Protein AF-A0A7X9JVH3-F1 (afdb_monomer_lite)

Sequence (138 aa):
MTDKNMRNFKMVVEYDGSAYRGWQRQKNGLSIQQVLEEAIKKITAQKVSVIGSGRTDAGVHALNQVASFRCATKLPVNSIYRGVNSVLPEDIVVKEMEEVEGEKERAKRWKLRLEEQSVSWKFTGSEFERTMKFGGRF

Structure (mmCIF, N/CA/C/O backbone):
data_AF-A0A7X9JVH3-F1
#
_entry.id   AF-A0A7X9JVH3-F1
#
loop_
_atom_site.group_PDB
_atom_site.id
_atom_site.type_symbol
_atom_site.label_atom_id
_atom_site.label_alt_id
_atom_site.label_comp_id
_atom_site.label_asym_id
_atom_site.label_entity_id
_atom_site.label_seq_id
_atom_site.pdbx_PDB_ins_code
_atom_site.Cartn_x
_atom_site.Cartn_y
_atom_site.Cartn_z
_atom_site.occupancy
_atom_site.B_iso_or_equiv
_atom_site.auth_seq_id
_atom_site.auth_comp_id
_atom_site.auth_asym_id
_atom_site.auth_atom_id
_atom_site.pdbx_PDB_model_num
ATOM 1 N N . MET A 1 1 ? -20.718 16.467 8.379 1.00 40.78 1 MET A N 1
ATOM 2 C CA . MET A 1 1 ? -20.740 15.424 9.422 1.00 40.78 1 MET A CA 1
ATOM 3 C C . MET A 1 1 ? -19.368 14.783 9.436 1.00 40.78 1 MET A C 1
ATOM 5 O O . MET A 1 1 ? -19.007 14.141 8.463 1.00 40.78 1 MET A O 1
ATOM 9 N N . THR A 1 2 ? -18.556 15.057 10.451 1.00 50.34 2 THR A N 1
ATOM 10 C CA . THR A 1 2 ? -17.274 14.372 10.638 1.00 50.34 2 THR A CA 1
ATOM 11 C C . THR A 1 2 ? -17.594 12.972 11.140 1.00 50.34 2 THR A C 1
ATOM 13 O O . THR A 1 2 ? -18.114 12.820 12.246 1.00 50.34 2 THR A O 1
ATOM 16 N N . ASP A 1 3 ? -17.361 11.953 10.313 1.00 57.44 3 ASP A N 1
ATOM 17 C CA . ASP A 1 3 ? -17.523 10.564 10.730 1.00 57.44 3 ASP A CA 1
ATOM 18 C C . ASP A 1 3 ? -16.565 10.289 11.887 1.00 57.44 3 ASP A C 1
ATOM 20 O O . ASP A 1 3 ? -15.356 10.147 11.701 1.00 57.44 3 ASP A O 1
ATOM 24 N N . LYS A 1 4 ? -17.119 10.197 13.099 1.00 60.50 4 LYS A N 1
ATOM 25 C CA . LYS A 1 4 ? -16.396 9.981 14.365 1.00 60.50 4 LYS A CA 1
ATOM 26 C C . LYS A 1 4 ? -15.582 8.673 14.390 1.00 60.50 4 LYS A C 1
ATOM 28 O O . LYS A 1 4 ? -14.870 8.414 15.349 1.00 60.50 4 LYS A O 1
ATOM 33 N N . ASN A 1 5 ? -15.700 7.858 13.341 1.00 78.06 5 ASN A N 1
ATOM 34 C CA . ASN A 1 5 ? -15.061 6.559 13.170 1.00 78.06 5 ASN A CA 1
ATOM 35 C C . ASN A 1 5 ? -14.034 6.532 12.016 1.00 78.06 5 ASN A C 1
ATOM 37 O O . ASN A 1 5 ? -13.533 5.464 11.663 1.00 78.06 5 ASN A O 1
ATOM 41 N N . MET A 1 6 ? -13.752 7.681 11.387 1.00 87.75 6 MET A N 1
ATOM 42 C CA . MET A 1 6 ? -12.806 7.786 10.276 1.00 87.75 6 MET A CA 1
ATOM 43 C C . MET A 1 6 ? -11.365 7.841 10.792 1.00 87.75 6 MET A C 1
ATOM 45 O O . MET A 1 6 ? -10.876 8.879 11.244 1.00 87.75 6 MET A O 1
ATOM 49 N N . ARG A 1 7 ? -10.673 6.709 10.686 1.00 90.69 7 ARG A N 1
ATOM 50 C CA . ARG A 1 7 ? -9.272 6.559 11.083 1.00 90.69 7 ARG A CA 1
ATOM 51 C C . ARG A 1 7 ? -8.359 6.794 9.900 1.00 90.69 7 ARG A C 1
ATOM 53 O O . ARG A 1 7 ? -8.784 6.791 8.744 1.00 90.69 7 ARG A O 1
ATOM 60 N N . ASN A 1 8 ? -7.095 7.037 10.195 1.00 91.31 8 ASN A N 1
ATOM 61 C CA . ASN A 1 8 ? -6.142 7.456 9.190 1.00 91.31 8 ASN A CA 1
ATOM 62 C C . ASN A 1 8 ? -4.862 6.691 9.367 1.00 91.31 8 ASN A C 1
ATOM 64 O O . ASN A 1 8 ? -4.393 6.498 10.486 1.00 91.31 8 ASN A O 1
ATOM 68 N N . PHE A 1 9 ? -4.324 6.289 8.234 1.00 93.94 9 PHE A N 1
ATOM 69 C CA . PHE A 1 9 ? -3.233 5.352 8.176 1.00 93.94 9 PHE A CA 1
ATOM 70 C C . PHE A 1 9 ? -2.143 5.950 7.311 1.00 93.94 9 PHE A C 1
ATOM 72 O O . PHE A 1 9 ? -2.424 6.502 6.242 1.00 93.94 9 PHE A O 1
ATOM 79 N N . LYS A 1 10 ? -0.907 5.843 7.783 1.00 93.81 10 LYS A N 1
ATOM 80 C CA . LYS A 1 10 ? 0.294 6.037 6.979 1.00 93.81 10 LYS A CA 1
ATOM 81 C C . LYS A 1 10 ? 0.908 4.666 6.736 1.00 93.81 10 LYS A C 1
ATOM 83 O O . LYS A 1 10 ? 0.881 3.810 7.615 1.00 93.81 10 LYS A O 1
ATOM 88 N N . MET A 1 11 ? 1.447 4.467 5.543 1.00 95.31 11 MET A N 1
ATOM 89 C CA . MET A 1 11 ? 2.142 3.246 5.168 1.00 95.31 11 MET A CA 1
ATOM 90 C C . MET A 1 11 ? 3.380 3.552 4.336 1.00 95.31 11 MET A C 1
ATOM 92 O O . MET A 1 11 ? 3.378 4.501 3.552 1.00 95.31 11 MET A O 1
ATOM 96 N N . VAL A 1 12 ? 4.418 2.737 4.495 1.00 95.94 12 VAL A N 1
ATOM 97 C CA . VAL A 1 12 ? 5.627 2.762 3.662 1.00 95.94 12 VAL A CA 1
ATOM 98 C C . VAL A 1 12 ? 5.559 1.581 2.707 1.00 95.94 12 VAL A C 1
ATOM 100 O O . VAL A 1 12 ? 5.369 0.450 3.150 1.00 95.94 12 VAL A O 1
ATOM 103 N N . VAL A 1 13 ? 5.686 1.846 1.410 1.00 96.81 13 VAL A N 1
ATOM 104 C CA . VAL A 1 13 ? 5.504 0.859 0.344 1.00 96.81 13 VAL A CA 1
ATOM 105 C C . VAL A 1 13 ? 6.786 0.723 -0.468 1.00 96.81 13 VAL A C 1
ATOM 107 O O . VAL A 1 13 ? 7.395 1.716 -0.872 1.00 96.81 13 VAL A O 1
ATOM 110 N N . GLU A 1 14 ? 7.156 -0.521 -0.724 1.00 97.19 14 GLU A N 1
ATOM 111 C CA . GLU A 1 14 ? 8.190 -0.929 -1.662 1.00 97.19 14 GLU A CA 1
ATOM 112 C C . GLU A 1 14 ? 7.526 -1.583 -2.874 1.00 97.19 14 GLU A C 1
ATOM 114 O O . GLU A 1 14 ? 6.537 -2.300 -2.714 1.00 97.19 14 GLU A O 1
ATOM 119 N N . TYR A 1 15 ? 8.019 -1.309 -4.080 1.00 97.62 15 TYR A N 1
ATOM 120 C CA . TYR A 1 15 ? 7.508 -1.960 -5.281 1.00 97.62 15 TYR A CA 1
ATOM 121 C C . TYR A 1 15 ? 8.500 -1.995 -6.439 1.00 97.62 15 TYR A C 1
ATOM 123 O O . TYR A 1 15 ? 9.278 -1.057 -6.652 1.00 97.62 15 TYR A O 1
ATOM 131 N N . ASP A 1 16 ? 8.374 -3.047 -7.246 1.00 96.19 16 ASP A N 1
ATOM 132 C CA . ASP A 1 16 ? 8.892 -3.102 -8.607 1.00 96.19 16 ASP A CA 1
ATOM 133 C C . ASP A 1 16 ? 7.851 -2.500 -9.568 1.00 96.19 16 ASP A C 1
ATOM 135 O O . ASP A 1 16 ? 6.747 -3.009 -9.736 1.00 96.19 16 ASP A O 1
ATOM 139 N N . GLY A 1 17 ? 8.193 -1.378 -10.206 1.00 95.00 17 GLY A N 1
ATOM 140 C CA . GLY A 1 17 ? 7.288 -0.665 -11.105 1.00 95.00 17 GLY A CA 1
ATOM 141 C C . GLY A 1 17 ? 7.136 -1.256 -12.502 1.00 95.00 17 GLY A C 1
ATOM 142 O O . GLY A 1 17 ? 6.366 -0.699 -13.286 1.00 95.00 17 GLY A O 1
ATOM 143 N N . SER A 1 18 ? 7.865 -2.321 -12.849 1.00 94.44 18 SER A N 1
ATOM 144 C CA . SER A 1 18 ? 7.995 -2.820 -14.228 1.00 94.44 18 SER A CA 1
ATOM 145 C C . SER A 1 18 ? 6.656 -3.184 -14.874 1.00 94.44 18 SER A C 1
ATOM 147 O O . SER A 1 18 ? 6.432 -2.884 -16.048 1.00 94.44 18 SER A O 1
ATOM 149 N N . ALA A 1 19 ? 5.737 -3.774 -14.104 1.00 95.88 19 ALA A N 1
ATOM 150 C CA . ALA A 1 19 ? 4.407 -4.173 -14.570 1.00 95.88 19 ALA A CA 1
ATOM 151 C C . ALA A 1 19 ? 3.371 -3.030 -14.544 1.00 95.88 19 ALA A C 1
ATOM 153 O O . ALA A 1 19 ? 2.229 -3.202 -14.981 1.00 95.88 19 ALA A O 1
ATOM 154 N N . TYR A 1 20 ? 3.752 -1.849 -14.050 1.00 96.62 20 TYR A N 1
ATOM 155 C CA . TYR A 1 20 ? 2.818 -0.790 -13.689 1.00 96.62 20 TYR A CA 1
ATOM 156 C C . TYR A 1 20 ? 3.006 0.472 -14.520 1.00 96.62 20 TYR A C 1
ATOM 158 O O . TYR A 1 20 ? 4.107 0.923 -14.846 1.00 96.62 20 TYR A O 1
ATOM 166 N N . ARG A 1 21 ? 1.887 1.140 -14.801 1.00 95.88 21 ARG A N 1
ATOM 167 C CA . ARG A 1 21 ? 1.862 2.453 -15.452 1.00 95.88 21 ARG A CA 1
ATOM 168 C C . ARG A 1 21 ? 2.036 3.581 -14.426 1.00 95.88 21 ARG A C 1
ATOM 170 O O . ARG A 1 21 ? 1.337 4.586 -14.473 1.00 95.88 21 ARG A O 1
ATOM 177 N N . GLY A 1 22 ? 2.980 3.407 -13.507 1.00 94.44 22 GLY A N 1
ATOM 178 C CA . GLY A 1 22 ? 3.342 4.381 -12.483 1.00 94.44 22 GLY A CA 1
ATOM 179 C C . GLY A 1 22 ? 2.414 4.369 -11.272 1.00 94.44 22 GLY A C 1
ATOM 180 O O . GLY A 1 22 ? 1.614 3.452 -11.068 1.00 94.44 22 GLY A O 1
ATOM 181 N N . TRP A 1 23 ? 2.537 5.407 -10.446 1.00 95.44 23 TRP A N 1
ATOM 182 C CA . TRP A 1 23 ? 1.807 5.503 -9.182 1.00 95.44 23 TRP A CA 1
ATOM 183 C C . TRP A 1 23 ? 0.301 5.706 -9.377 1.00 95.44 23 TRP A C 1
ATOM 185 O O . TRP A 1 23 ? -0.520 4.925 -8.894 1.00 95.44 23 TRP A O 1
ATOM 195 N N . GLN A 1 24 ? -0.066 6.790 -10.063 1.00 95.25 24 GLN A N 1
ATOM 196 C CA . GLN A 1 24 ? -1.429 7.311 -10.053 1.00 95.25 24 GLN A CA 1
ATOM 197 C C . GLN A 1 24 ? -2.359 6.488 -10.946 1.00 95.25 24 GLN A C 1
ATOM 199 O O . GLN A 1 24 ? -1.999 6.124 -12.066 1.00 95.25 24 GLN A O 1
ATOM 204 N N . ARG A 1 25 ? -3.588 6.255 -10.472 1.00 92.88 25 ARG A N 1
ATOM 205 C CA . ARG A 1 25 ? -4.624 5.574 -11.256 1.00 92.88 25 ARG A CA 1
ATOM 206 C C . ARG A 1 25 ? -4.909 6.313 -12.564 1.00 92.88 25 ARG A C 1
ATOM 208 O O . ARG A 1 25 ? -5.095 7.531 -12.578 1.00 92.88 25 ARG A O 1
ATOM 215 N N . GLN A 1 26 ? -4.992 5.561 -13.656 1.00 89.00 26 GLN A N 1
ATOM 216 C CA . GLN A 1 26 ? -5.289 6.073 -14.991 1.00 89.00 26 GLN A CA 1
ATOM 217 C C . GLN A 1 26 ? -6.052 5.043 -15.828 1.00 89.00 26 GLN A C 1
ATOM 219 O O . GLN A 1 26 ? -6.146 3.879 -15.460 1.00 89.00 26 GLN A O 1
ATOM 224 N N . LYS A 1 27 ? -6.624 5.474 -16.957 1.00 88.12 27 LYS A N 1
ATOM 225 C CA . LYS A 1 27 ? -7.446 4.606 -17.820 1.00 88.12 27 LYS A CA 1
ATOM 226 C C . LYS A 1 27 ? -6.636 3.552 -18.582 1.00 88.12 27 LYS A C 1
ATOM 228 O O . LYS A 1 27 ? -7.177 2.514 -18.934 1.00 88.12 27 LYS A O 1
ATOM 233 N N . ASN A 1 28 ? -5.354 3.816 -18.828 1.00 89.38 28 ASN A N 1
ATOM 234 C CA . ASN A 1 28 ? -4.562 3.090 -19.824 1.00 89.38 28 ASN A CA 1
ATOM 235 C C . ASN A 1 28 ? -3.628 2.024 -19.218 1.00 89.38 28 ASN A C 1
ATOM 237 O O . ASN A 1 28 ? -2.655 1.621 -19.853 1.00 89.38 28 ASN A O 1
ATOM 241 N N . GLY A 1 29 ? -3.888 1.581 -17.987 1.00 91.75 29 GLY A N 1
ATOM 242 C CA . GLY A 1 29 ? -3.183 0.450 -17.387 1.00 91.75 29 GLY A CA 1
ATOM 243 C C . GLY A 1 29 ? -3.206 0.446 -15.864 1.00 91.75 29 GLY A C 1
ATOM 244 O O . GLY A 1 29 ? -3.643 1.407 -15.229 1.00 91.75 29 GLY A O 1
ATOM 245 N N . LEU A 1 30 ? -2.725 -0.660 -15.300 1.00 96.69 30 LEU A N 1
ATOM 246 C CA . LEU A 1 30 ? -2.687 -0.892 -13.862 1.00 96.69 30 LEU A CA 1
ATOM 247 C C . LEU A 1 30 ? -1.657 0.027 -13.194 1.00 96.69 30 LEU A C 1
ATOM 249 O O . LEU A 1 30 ? -0.543 0.188 -13.695 1.00 96.69 30 LEU A O 1
ATOM 253 N N . SER A 1 31 ? -2.029 0.634 -12.070 1.00 97.56 31 SER A N 1
ATOM 254 C CA . SER A 1 31 ? -1.163 1.527 -11.296 1.00 97.56 31 SER A CA 1
ATOM 255 C C . SER A 1 31 ? -0.974 1.010 -9.873 1.00 97.56 31 SER A C 1
ATOM 257 O O . SER A 1 31 ? -1.832 0.296 -9.350 1.00 97.56 31 SER A O 1
ATOM 259 N N . ILE A 1 32 ? 0.104 1.442 -9.216 1.00 97.94 32 ILE A N 1
ATOM 260 C CA . ILE A 1 32 ? 0.387 1.071 -7.820 1.00 97.94 32 ILE A CA 1
ATOM 261 C C . ILE A 1 32 ? -0.752 1.517 -6.890 1.00 97.94 32 ILE A C 1
ATOM 263 O O . ILE A 1 32 ? -1.222 0.742 -6.060 1.00 97.94 32 ILE A O 1
ATOM 267 N N . GLN A 1 33 ? -1.263 2.743 -7.072 1.00 98.12 33 GLN A N 1
ATOM 268 C CA . GLN A 1 33 ? -2.401 3.259 -6.305 1.00 98.12 33 GLN A CA 1
ATOM 269 C C . GLN A 1 33 ? -3.626 2.343 -6.416 1.00 98.12 33 GLN A C 1
ATOM 271 O O . GLN A 1 33 ? -4.255 2.051 -5.403 1.00 98.12 33 GLN A O 1
ATOM 276 N N . GLN A 1 34 ? -3.959 1.883 -7.627 1.00 98.06 34 GLN A N 1
ATOM 277 C CA . GLN A 1 34 ? -5.120 1.022 -7.834 1.00 98.06 34 GLN A CA 1
ATOM 278 C C . GLN A 1 34 ? -4.965 -0.310 -7.094 1.00 98.06 34 GLN A C 1
ATOM 280 O O . GLN A 1 34 ? -5.896 -0.725 -6.407 1.00 98.06 34 GLN A O 1
ATOM 285 N N . VAL A 1 35 ? -3.798 -0.954 -7.193 1.00 98.50 35 VAL A N 1
ATOM 286 C CA . VAL A 1 35 ? -3.552 -2.239 -6.520 1.00 98.50 35 VAL A CA 1
ATOM 287 C C . VAL A 1 35 ? -3.653 -2.097 -5.002 1.00 98.50 35 VAL A C 1
ATOM 289 O O . VAL A 1 35 ? -4.319 -2.902 -4.350 1.00 98.50 35 VAL A O 1
ATOM 292 N N . LEU A 1 36 ? -3.072 -1.035 -4.437 1.00 98.50 36 LEU A N 1
ATOM 293 C CA . LEU A 1 36 ? -3.160 -0.746 -3.004 1.00 98.50 36 LEU A CA 1
ATOM 294 C C . LEU A 1 36 ? -4.607 -0.488 -2.557 1.00 98.50 36 LEU A C 1
ATOM 296 O O . LEU A 1 36 ? -5.049 -1.043 -1.552 1.00 98.50 36 LEU A O 1
ATOM 300 N N . GLU A 1 37 ? -5.368 0.322 -3.300 1.00 98.44 37 GLU A N 1
ATOM 301 C CA . GLU A 1 37 ? -6.779 0.604 -2.998 1.00 98.44 37 GLU A CA 1
ATOM 302 C C . GLU A 1 37 ? -7.640 -0.667 -3.051 1.00 98.44 37 GLU A C 1
ATOM 304 O O . GLU A 1 37 ? -8.493 -0.880 -2.184 1.00 98.44 37 GLU A O 1
ATOM 309 N N . GLU A 1 38 ? -7.409 -1.535 -4.037 1.00 98.50 38 GLU A N 1
ATOM 310 C CA . GLU A 1 38 ? -8.109 -2.812 -4.167 1.00 98.50 38 GLU A CA 1
ATOM 311 C C . GLU A 1 38 ? -7.745 -3.786 -3.038 1.00 98.50 38 GLU A C 1
ATOM 313 O O . GLU A 1 38 ? -8.643 -4.410 -2.467 1.00 98.50 38 GLU A O 1
ATOM 318 N N . ALA A 1 39 ? -6.466 -3.878 -2.663 1.00 98.56 39 ALA A N 1
ATOM 319 C CA . ALA A 1 39 ? -6.008 -4.693 -1.539 1.00 98.56 39 ALA A CA 1
ATOM 320 C C . ALA A 1 39 ? -6.616 -4.216 -0.210 1.00 98.56 39 ALA A C 1
ATOM 322 O O . ALA A 1 39 ? -7.215 -5.007 0.519 1.00 98.56 39 ALA A O 1
ATOM 323 N N . ILE A 1 40 ? -6.568 -2.910 0.076 1.00 98.44 40 ILE A N 1
ATOM 324 C CA . ILE A 1 40 ? -7.176 -2.336 1.286 1.00 98.44 40 ILE A CA 1
ATOM 325 C C . ILE A 1 40 ? -8.683 -2.596 1.303 1.00 98.44 40 ILE A C 1
ATOM 327 O O . ILE A 1 40 ? -9.228 -2.982 2.342 1.00 98.44 40 ILE A O 1
ATOM 331 N N . LYS A 1 41 ? -9.367 -2.446 0.163 1.00 98.38 41 LYS A N 1
ATOM 332 C CA . LYS A 1 41 ? -10.801 -2.734 0.057 1.00 98.38 41 LYS A CA 1
ATOM 333 C C . LYS A 1 41 ? -11.119 -4.201 0.339 1.00 98.38 41 LYS A C 1
ATOM 335 O O . LYS A 1 41 ? -12.113 -4.458 1.010 1.00 98.38 41 LYS A O 1
ATOM 340 N N . LYS A 1 42 ? -10.310 -5.157 -0.130 1.00 98.19 42 LYS A N 1
ATOM 341 C CA . LYS A 1 42 ? -10.518 -6.591 0.160 1.00 98.19 42 LYS A CA 1
ATOM 342 C C . LYS A 1 42 ? -10.499 -6.879 1.665 1.00 98.19 42 LYS A C 1
ATOM 344 O O . LYS A 1 42 ? -11.310 -7.666 2.135 1.00 98.19 42 LYS A O 1
ATOM 349 N N . ILE A 1 43 ? -9.621 -6.212 2.414 1.00 98.19 43 ILE A N 1
ATOM 350 C CA . ILE A 1 43 ? -9.431 -6.454 3.853 1.00 98.19 43 ILE A CA 1
ATOM 351 C C . ILE A 1 43 ? -10.419 -5.672 4.717 1.00 98.19 43 ILE A C 1
ATOM 353 O O . ILE A 1 43 ? -10.916 -6.173 5.721 1.00 98.19 43 ILE A O 1
ATOM 357 N N . THR A 1 44 ? -10.707 -4.428 4.341 1.00 96.50 44 THR A N 1
ATOM 358 C CA . THR A 1 44 ? -11.532 -3.515 5.149 1.00 96.50 44 THR A CA 1
ATOM 359 C C . THR A 1 44 ? -12.992 -3.456 4.707 1.00 96.50 44 THR A C 1
ATOM 361 O O . THR A 1 44 ? -13.813 -2.869 5.409 1.00 96.50 44 THR A O 1
ATOM 364 N N . ALA A 1 45 ? -13.314 -4.010 3.534 1.00 96.25 45 ALA A N 1
ATOM 365 C CA . ALA A 1 45 ? -14.572 -3.821 2.810 1.00 96.25 45 ALA A CA 1
ATOM 366 C C . ALA A 1 45 ? -14.908 -2.351 2.473 1.00 96.25 45 ALA A C 1
ATOM 368 O O . ALA A 1 45 ? -16.004 -2.062 1.992 1.00 96.25 45 ALA A O 1
ATOM 369 N N . GLN A 1 46 ? -13.975 -1.414 2.677 1.00 95.19 46 GLN A N 1
ATOM 370 C CA . GLN A 1 46 ? -14.169 0.012 2.425 1.00 95.19 46 GLN A CA 1
ATOM 371 C C . GLN A 1 46 ? -13.458 0.447 1.146 1.00 95.19 46 GLN A C 1
ATOM 373 O O . GLN A 1 46 ? -12.320 0.066 0.880 1.00 95.19 46 GLN A O 1
ATOM 378 N N . LYS A 1 47 ? -14.116 1.295 0.350 1.00 95.56 47 LYS A N 1
ATOM 379 C CA . LYS A 1 47 ? -13.435 2.012 -0.733 1.00 95.56 47 LYS A CA 1
ATOM 380 C C . LYS A 1 47 ? -12.647 3.162 -0.115 1.00 95.56 47 LYS A C 1
ATOM 382 O O . LYS A 1 47 ? -13.234 4.023 0.534 1.00 95.56 47 LYS A O 1
ATOM 387 N N . VAL A 1 48 ? -11.341 3.176 -0.342 1.00 95.12 48 VAL A N 1
ATOM 388 C CA . VAL A 1 48 ? -10.438 4.222 0.146 1.00 95.12 48 VAL A CA 1
ATOM 389 C C . VAL A 1 48 ? -9.789 4.945 -1.030 1.00 95.12 48 VAL A C 1
ATOM 391 O O . VAL A 1 48 ? -9.769 4.424 -2.142 1.00 95.12 48 VAL A O 1
ATOM 394 N N . SER A 1 49 ? -9.268 6.143 -0.773 1.00 94.88 49 SER A N 1
ATOM 395 C CA . SER A 1 49 ? -8.381 6.856 -1.694 1.00 94.88 49 SER A CA 1
ATOM 396 C C . SER A 1 49 ? -6.987 6.880 -1.083 1.00 94.88 49 SER A C 1
ATOM 398 O O . SER A 1 49 ? -6.814 7.391 0.030 1.00 94.88 49 SER A O 1
ATOM 400 N N . VAL A 1 50 ? -6.019 6.286 -1.779 1.00 95.81 50 VAL A N 1
ATOM 401 C CA . VAL A 1 50 ? -4.619 6.242 -1.345 1.00 95.81 50 VAL A CA 1
ATOM 402 C C . VAL A 1 50 ? -3.871 7.433 -1.936 1.00 95.81 50 VAL A C 1
ATOM 404 O O . VAL A 1 50 ? -3.821 7.629 -3.148 1.00 95.81 50 VAL A O 1
ATOM 407 N N . ILE A 1 51 ? -3.242 8.221 -1.069 1.00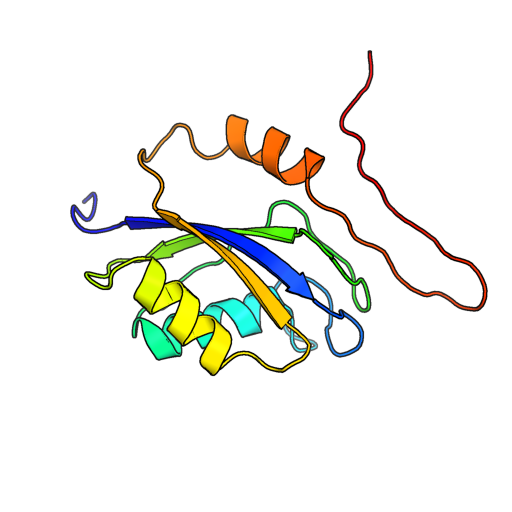 92.88 51 ILE A N 1
ATOM 408 C CA . ILE A 1 51 ? -2.478 9.414 -1.433 1.00 92.88 51 ILE A CA 1
ATOM 409 C C . ILE A 1 51 ? -0.999 9.131 -1.183 1.00 92.88 51 ILE A C 1
ATOM 411 O O . ILE A 1 51 ? -0.588 8.973 -0.034 1.00 92.88 51 ILE A O 1
ATOM 415 N N . GLY A 1 52 ? -0.213 9.072 -2.257 1.00 90.88 52 GLY A N 1
ATOM 416 C CA . GLY A 1 52 ? 1.245 8.940 -2.197 1.00 90.88 52 GLY A CA 1
ATOM 417 C C . GLY A 1 52 ? 1.941 10.270 -1.918 1.00 90.88 52 GLY A C 1
ATOM 418 O O . GLY A 1 52 ? 1.404 11.336 -2.219 1.00 90.88 52 GLY A O 1
ATOM 419 N N . SER A 1 53 ? 3.150 10.199 -1.369 1.00 85.19 53 SER A N 1
ATOM 420 C CA . SER A 1 53 ? 4.036 11.340 -1.121 1.00 85.19 53 SER A CA 1
ATOM 421 C C . SER A 1 53 ? 4.494 12.012 -2.415 1.00 85.19 53 SER A C 1
ATOM 423 O O . SER A 1 53 ? 4.527 13.237 -2.505 1.00 85.19 53 SER A O 1
ATOM 425 N N . GLY A 1 54 ? 4.776 11.205 -3.438 1.00 83.81 54 GLY A N 1
ATOM 426 C CA . GLY A 1 54 ? 5.152 11.641 -4.774 1.00 83.81 54 GLY A CA 1
ATOM 427 C C . GLY A 1 54 ? 4.491 10.796 -5.857 1.00 83.81 54 GLY A C 1
ATOM 428 O O . GLY A 1 54 ? 4.034 9.681 -5.619 1.00 83.81 54 GLY A O 1
ATOM 429 N N . ARG A 1 55 ? 4.444 11.328 -7.078 1.00 88.12 55 ARG A N 1
ATOM 430 C CA . ARG A 1 55 ? 4.089 10.543 -8.263 1.00 88.12 55 ARG A CA 1
ATOM 431 C C . ARG A 1 55 ? 5.343 9.900 -8.840 1.00 88.12 55 ARG A C 1
ATOM 433 O O . ARG A 1 55 ? 6.391 10.537 -8.870 1.00 88.12 55 ARG A O 1
ATOM 440 N N . THR A 1 56 ? 5.193 8.683 -9.338 1.00 89.75 56 THR A N 1
ATOM 441 C CA . THR A 1 56 ? 6.207 7.981 -10.124 1.00 89.75 56 THR A CA 1
ATOM 442 C C . THR A 1 56 ? 5.648 7.637 -11.501 1.00 89.75 56 THR A C 1
ATOM 444 O O . THR A 1 56 ? 4.441 7.398 -11.647 1.00 89.75 56 THR A O 1
ATOM 447 N N . ASP A 1 57 ? 6.519 7.654 -12.507 1.00 91.88 57 ASP A N 1
ATOM 448 C CA . ASP A 1 57 ? 6.183 7.303 -13.886 1.00 91.88 57 ASP A CA 1
ATOM 449 C C . ASP A 1 57 ? 6.138 5.784 -14.095 1.00 91.88 57 ASP A C 1
ATOM 451 O O . ASP A 1 57 ? 6.524 4.994 -13.234 1.00 91.88 57 ASP A O 1
ATOM 455 N N . ALA A 1 58 ? 5.654 5.357 -15.264 1.00 92.25 58 ALA A N 1
ATOM 456 C CA . ALA A 1 58 ? 5.627 3.945 -15.639 1.00 92.25 58 ALA A CA 1
ATOM 457 C C . ALA A 1 58 ? 7.026 3.311 -15.584 1.00 92.25 58 ALA A C 1
ATOM 459 O O . ALA A 1 58 ? 7.984 3.889 -16.113 1.00 92.25 58 ALA A O 1
ATOM 460 N N . GLY A 1 59 ? 7.125 2.124 -14.979 1.00 91.44 59 GLY A N 1
ATOM 461 C CA . GLY A 1 59 ? 8.384 1.393 -14.813 1.00 91.44 59 GLY A CA 1
ATOM 462 C C . GLY A 1 59 ? 9.295 1.888 -13.684 1.00 91.44 59 GLY A C 1
ATOM 463 O O . GLY A 1 59 ? 10.368 1.331 -13.507 1.00 91.44 59 GLY A O 1
ATOM 464 N N . VAL A 1 60 ? 8.924 2.934 -12.939 1.00 92.44 60 VAL A N 1
ATOM 465 C CA . VAL A 1 60 ? 9.715 3.403 -11.789 1.00 92.44 60 VAL A CA 1
ATOM 466 C C . VAL A 1 60 ? 9.488 2.472 -10.602 1.00 92.44 60 VAL A C 1
ATOM 468 O O . VAL A 1 60 ? 8.346 2.250 -10.224 1.00 92.44 60 VAL A O 1
ATOM 471 N N . HIS A 1 61 ? 10.553 1.995 -9.976 1.00 92.88 61 HIS A N 1
ATOM 472 C CA . HIS A 1 61 ? 10.547 1.240 -8.724 1.00 92.88 61 HIS A CA 1
ATOM 473 C C . HIS A 1 61 ? 10.658 2.191 -7.527 1.00 92.88 61 HIS A C 1
ATOM 475 O O . HIS A 1 61 ? 11.156 3.315 -7.663 1.00 92.88 61 HIS A O 1
ATOM 481 N N . ALA A 1 62 ? 10.256 1.745 -6.338 1.00 92.56 62 ALA A N 1
ATOM 482 C CA . ALA A 1 62 ? 10.493 2.491 -5.107 1.00 92.56 62 ALA A CA 1
ATOM 483 C C . ALA A 1 62 ? 10.815 1.573 -3.931 1.00 92.56 62 ALA A C 1
ATOM 485 O O . ALA A 1 62 ? 10.189 0.534 -3.781 1.00 92.56 62 ALA A O 1
ATOM 486 N N . LEU A 1 63 ? 11.736 1.996 -3.060 1.00 91.69 63 LEU A N 1
ATOM 487 C CA . LEU A 1 63 ? 12.018 1.308 -1.794 1.00 91.69 63 LEU A CA 1
ATOM 488 C C . LEU A 1 63 ? 11.085 1.806 -0.694 1.00 91.69 63 LEU A C 1
ATOM 490 O O . LEU A 1 63 ? 10.606 1.030 0.113 1.00 91.69 63 LEU A O 1
ATOM 494 N N . ASN A 1 64 ? 10.854 3.114 -0.622 1.00 93.56 64 ASN A N 1
ATOM 495 C CA . ASN A 1 64 ? 10.228 3.746 0.543 1.00 93.56 64 ASN A CA 1
ATOM 496 C C . ASN A 1 64 ? 9.155 4.753 0.132 1.00 93.56 64 ASN A C 1
ATOM 498 O O . ASN A 1 64 ? 9.083 5.848 0.683 1.00 93.56 64 ASN A O 1
ATOM 502 N N . GLN A 1 65 ? 8.334 4.420 -0.860 1.00 92.19 65 GLN A N 1
ATOM 503 C CA . GLN A 1 65 ? 7.241 5.301 -1.243 1.00 92.19 65 GLN A CA 1
ATOM 504 C C . GLN A 1 65 ? 6.246 5.386 -0.093 1.00 92.19 65 GLN A C 1
ATOM 506 O O . GLN A 1 65 ? 5.569 4.411 0.238 1.00 92.19 65 GLN A O 1
ATOM 511 N N . VAL A 1 66 ? 6.132 6.561 0.512 1.00 91.88 66 VAL A N 1
ATOM 512 C CA . VAL A 1 66 ? 5.193 6.732 1.614 1.00 91.88 66 VAL A CA 1
ATOM 513 C C . VAL A 1 66 ? 3.821 7.121 1.086 1.00 91.88 66 VAL A C 1
ATOM 515 O O . VAL A 1 66 ? 3.690 7.943 0.181 1.00 91.88 66 VAL A O 1
ATOM 518 N N . ALA A 1 67 ? 2.778 6.540 1.662 1.00 93.19 67 ALA A N 1
ATOM 519 C CA . ALA A 1 67 ? 1.402 6.804 1.290 1.00 93.19 67 ALA A CA 1
ATOM 520 C C . ALA A 1 67 ? 0.496 6.874 2.518 1.00 93.19 67 ALA A C 1
ATOM 522 O O . ALA A 1 67 ? 0.850 6.446 3.616 1.00 93.19 67 ALA A O 1
ATOM 523 N N . SER A 1 68 ? -0.692 7.437 2.335 1.00 93.44 68 SER A N 1
ATOM 524 C CA . SER A 1 68 ? -1.700 7.529 3.383 1.00 93.44 68 SER A CA 1
ATOM 525 C C . SER A 1 68 ? -3.099 7.302 2.838 1.00 93.44 68 SER A C 1
ATOM 527 O O . SER A 1 68 ? -3.365 7.547 1.662 1.00 93.44 68 SER A O 1
ATOM 529 N N . PHE A 1 69 ? -4.001 6.845 3.697 1.00 94.19 69 PHE A N 1
ATOM 530 C CA . PHE A 1 69 ? -5.417 6.719 3.375 1.00 94.19 69 PHE A CA 1
ATOM 531 C C . PHE A 1 69 ? -6.274 6.911 4.625 1.00 94.19 69 PHE A C 1
ATOM 533 O O . PHE A 1 69 ? -5.801 6.813 5.761 1.00 94.19 69 PHE A O 1
ATOM 540 N N . ARG 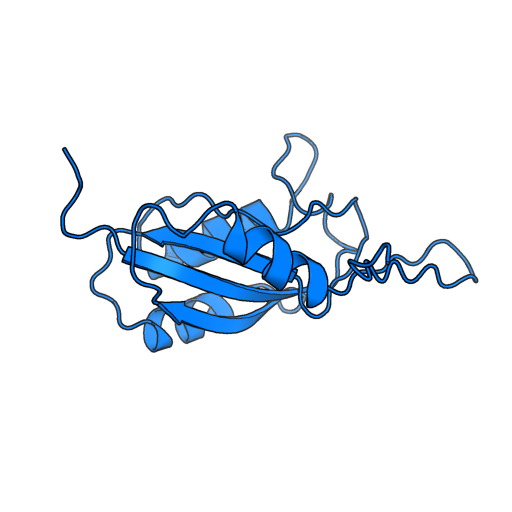A 1 70 ? -7.559 7.196 4.406 1.00 93.31 70 ARG A N 1
ATOM 541 C CA . ARG A 1 70 ? -8.572 7.253 5.464 1.00 93.31 70 ARG A CA 1
ATOM 542 C C . ARG A 1 70 ? -9.506 6.063 5.324 1.00 93.31 70 ARG A C 1
ATOM 544 O O . ARG A 1 70 ? -9.889 5.726 4.206 1.00 93.31 70 ARG A O 1
ATOM 551 N N . CYS A 1 71 ? -9.860 5.430 6.435 1.00 93.06 71 CYS A N 1
ATOM 552 C CA . CYS A 1 71 ? -10.748 4.277 6.433 1.00 93.06 71 CYS A CA 1
ATOM 553 C C . CYS A 1 71 ? -11.604 4.243 7.701 1.00 93.06 71 CYS A C 1
ATOM 555 O O . CYS A 1 71 ? -11.091 4.316 8.819 1.00 93.06 71 CYS A O 1
ATOM 557 N N . ALA A 1 72 ? -12.912 4.063 7.526 1.00 92.88 72 ALA A N 1
ATOM 558 C CA . ALA A 1 72 ? -13.832 3.780 8.618 1.00 92.88 72 ALA A CA 1
ATOM 559 C C . ALA A 1 72 ? -13.774 2.281 8.944 1.00 92.88 72 ALA A C 1
ATOM 561 O O . ALA A 1 72 ? -14.440 1.466 8.311 1.00 92.88 72 ALA A O 1
ATOM 562 N N . THR A 1 73 ? -12.925 1.893 9.894 1.00 91.81 73 THR A N 1
ATOM 563 C CA . THR A 1 73 ? -12.732 0.483 10.262 1.00 91.81 73 THR A CA 1
ATOM 564 C C . THR A 1 73 ? -12.417 0.317 11.740 1.00 91.81 73 THR A C 1
ATOM 566 O O . THR A 1 73 ? -11.735 1.146 12.339 1.00 91.81 73 THR A O 1
ATOM 569 N N . LYS A 1 74 ? -12.879 -0.789 12.327 1.00 93.50 74 LYS A N 1
ATOM 570 C CA . LYS A 1 74 ? -12.532 -1.199 13.696 1.00 93.50 74 LYS A CA 1
ATOM 571 C C . LYS A 1 74 ? -11.336 -2.157 13.743 1.00 93.50 74 LYS A C 1
ATOM 573 O O . LYS A 1 74 ? -10.906 -2.528 14.828 1.00 93.50 74 LYS A O 1
ATOM 578 N N . LEU A 1 75 ? -10.803 -2.567 12.588 1.00 95.12 75 LEU A N 1
ATOM 579 C CA . LEU A 1 75 ? -9.676 -3.497 12.529 1.00 95.12 75 LEU A CA 1
ATOM 580 C C . LEU A 1 75 ? -8.416 -2.872 13.154 1.00 95.12 75 LEU A C 1
ATOM 582 O O . LEU A 1 75 ? -8.097 -1.719 12.840 1.00 95.12 75 LEU A O 1
ATOM 586 N N . PRO A 1 76 ? -7.667 -3.603 13.996 1.00 96.62 76 PRO A N 1
ATOM 587 C CA . PRO A 1 76 ? -6.363 -3.154 14.473 1.00 96.62 76 PRO A CA 1
ATOM 588 C C . PRO A 1 76 ? -5.408 -2.884 13.304 1.00 96.62 76 PRO A C 1
ATOM 590 O O . PRO A 1 76 ? -5.436 -3.602 12.303 1.00 96.62 76 PRO A O 1
ATOM 593 N N . VAL A 1 77 ? -4.526 -1.886 13.432 1.00 96.44 77 VAL A N 1
ATOM 594 C CA . VAL A 1 77 ? -3.582 -1.511 12.359 1.00 96.44 77 VAL A CA 1
ATOM 595 C C . VAL A 1 77 ? -2.732 -2.697 11.889 1.00 96.44 77 VAL A C 1
ATOM 597 O O . VAL A 1 77 ? -2.602 -2.923 10.691 1.00 96.44 77 VAL A O 1
ATOM 600 N N . ASN A 1 78 ? -2.260 -3.535 12.818 1.00 97.62 78 ASN A N 1
ATOM 601 C CA . ASN A 1 78 ? -1.476 -4.730 12.499 1.00 97.62 78 ASN A CA 1
ATOM 602 C C . ASN A 1 78 ? -2.286 -5.780 11.708 1.00 97.62 78 ASN A C 1
ATOM 604 O O . ASN A 1 78 ? -1.733 -6.484 10.867 1.00 97.62 78 ASN A O 1
ATOM 608 N N . SER A 1 79 ? -3.600 -5.876 11.934 1.00 98.12 79 SER A N 1
ATOM 609 C CA . SER A 1 79 ? -4.474 -6.763 11.156 1.00 98.12 79 SER A CA 1
ATOM 610 C C . SER A 1 79 ? -4.642 -6.262 9.723 1.00 98.12 79 SER A C 1
ATOM 612 O O . SER A 1 79 ? -4.598 -7.063 8.793 1.00 98.12 79 SER A O 1
ATOM 614 N N . ILE A 1 80 ? -4.784 -4.945 9.537 1.00 98.19 80 ILE A N 1
ATOM 615 C CA . ILE A 1 80 ? -4.848 -4.331 8.203 1.00 98.19 80 ILE A CA 1
ATOM 616 C C . ILE A 1 80 ? -3.513 -4.529 7.482 1.00 98.19 80 ILE A C 1
ATOM 618 O O . ILE A 1 80 ? -3.508 -5.011 6.357 1.00 98.19 80 ILE A O 1
ATOM 622 N N . TYR A 1 81 ? -2.395 -4.233 8.146 1.00 98.56 81 TYR A N 1
ATOM 623 C CA . TYR A 1 81 ? -1.042 -4.422 7.622 1.00 98.56 81 TYR A CA 1
ATOM 624 C C . TYR A 1 81 ? -0.810 -5.844 7.095 1.00 98.56 81 TYR A C 1
ATOM 626 O O . TYR A 1 81 ? -0.473 -6.031 5.926 1.00 98.56 81 TYR A O 1
ATOM 634 N N . ARG A 1 82 ? -1.051 -6.858 7.938 1.00 98.44 82 ARG A N 1
ATOM 635 C CA . ARG A 1 82 ? -0.862 -8.266 7.560 1.00 98.44 82 ARG A CA 1
ATOM 636 C C . ARG A 1 82 ? -1.825 -8.700 6.462 1.00 98.44 82 ARG A C 1
ATOM 638 O O . ARG A 1 82 ? -1.401 -9.365 5.526 1.00 98.44 82 ARG A O 1
ATOM 645 N N . GLY A 1 83 ? -3.096 -8.316 6.572 1.00 98.56 83 GLY A N 1
ATOM 646 C CA . GLY A 1 83 ? -4.107 -8.673 5.581 1.00 98.56 83 GLY A CA 1
ATOM 647 C C . GLY A 1 83 ? -3.820 -8.058 4.213 1.00 98.56 83 GLY A C 1
ATOM 648 O O . GLY A 1 83 ? -3.969 -8.725 3.199 1.00 98.56 83 GLY A O 1
ATOM 649 N N . VAL A 1 84 ? -3.383 -6.796 4.168 1.00 98.62 84 VAL A N 1
ATOM 650 C CA . VAL A 1 84 ? -3.038 -6.131 2.904 1.00 98.62 84 VAL A CA 1
ATOM 651 C C . VAL A 1 84 ? -1.860 -6.850 2.252 1.00 98.62 84 VAL A C 1
ATOM 653 O O . VAL A 1 84 ? -1.981 -7.258 1.102 1.00 98.62 84 VAL A O 1
ATOM 656 N N . ASN A 1 85 ? -0.777 -7.105 2.991 1.00 98.62 85 ASN A N 1
ATOM 657 C CA . ASN A 1 85 ? 0.370 -7.849 2.463 1.00 98.62 85 ASN A CA 1
ATOM 658 C C . ASN A 1 85 ? 0.030 -9.283 2.034 1.00 98.62 85 ASN A C 1
ATOM 660 O O . ASN A 1 85 ? 0.663 -9.794 1.121 1.00 98.62 85 ASN A O 1
ATOM 664 N N . SER A 1 86 ? -0.974 -9.934 2.631 1.00 98.50 86 SER A N 1
ATOM 665 C CA . SER A 1 86 ? -1.352 -11.295 2.229 1.00 98.50 86 SER A CA 1
ATOM 666 C C . SER A 1 86 ? -2.146 -11.366 0.921 1.00 98.50 86 SER A C 1
ATOM 668 O O . SER A 1 86 ? -2.418 -12.466 0.449 1.00 98.50 86 SER A O 1
ATOM 670 N N . VAL A 1 87 ? -2.598 -10.232 0.371 1.00 98.56 87 VAL A N 1
ATOM 671 C CA . VAL A 1 87 ? -3.374 -10.179 -0.886 1.00 98.56 87 VAL A CA 1
ATOM 672 C C . VAL A 1 87 ? -2.734 -9.302 -1.961 1.00 98.56 87 VAL A C 1
ATOM 674 O O . VAL A 1 87 ? -3.307 -9.170 -3.048 1.00 98.56 87 VAL A O 1
ATOM 677 N N . LEU A 1 88 ? -1.599 -8.671 -1.654 1.00 98.50 88 LEU A N 1
ATOM 678 C CA . LEU A 1 88 ? -0.801 -7.943 -2.630 1.00 98.50 88 LEU A CA 1
ATOM 679 C C . LEU A 1 88 ? -0.045 -8.924 -3.541 1.00 98.50 88 LEU A C 1
ATOM 681 O O . LEU A 1 88 ? 0.276 -10.034 -3.114 1.00 98.50 88 LEU A O 1
ATOM 685 N N . PRO A 1 89 ? 0.217 -8.538 -4.799 1.00 98.12 89 PRO A N 1
ATOM 686 C CA . PRO A 1 89 ? 1.161 -9.257 -5.646 1.00 98.12 89 PRO A CA 1
ATOM 687 C C . PRO A 1 89 ? 2.584 -9.176 -5.069 1.00 98.12 89 PRO A C 1
ATOM 689 O O . PRO A 1 89 ? 2.904 -8.262 -4.313 1.00 98.12 89 PRO A O 1
ATOM 692 N N . GLU A 1 90 ? 3.447 -10.120 -5.450 1.00 96.75 90 GLU A N 1
ATOM 693 C CA . GLU A 1 90 ? 4.820 -10.237 -4.923 1.00 96.75 90 GLU A CA 1
ATOM 694 C C . GLU A 1 90 ? 5.708 -9.018 -5.226 1.00 96.75 90 GLU A C 1
ATOM 696 O O . GLU A 1 90 ? 6.699 -8.783 -4.539 1.00 96.75 90 GLU A O 1
ATOM 701 N N . ASP A 1 91 ? 5.343 -8.223 -6.232 1.00 97.31 91 ASP A N 1
ATOM 702 C CA . ASP A 1 91 ? 6.060 -7.025 -6.664 1.00 97.31 91 ASP A CA 1
ATOM 703 C C . ASP A 1 91 ? 5.666 -5.749 -5.894 1.00 97.31 91 ASP A C 1
ATOM 705 O O . ASP A 1 91 ? 6.194 -4.676 -6.193 1.00 97.31 91 ASP A O 1
ATOM 709 N N . ILE A 1 92 ? 4.779 -5.839 -4.889 1.00 98.44 92 ILE A N 1
ATOM 710 C CA . ILE A 1 92 ? 4.407 -4.731 -3.997 1.00 98.44 92 ILE A CA 1
ATOM 711 C C . ILE A 1 92 ? 4.365 -5.212 -2.545 1.00 98.44 92 ILE A C 1
ATOM 713 O O . ILE A 1 92 ? 3.596 -6.100 -2.186 1.00 98.44 92 ILE A O 1
ATOM 717 N N . VAL A 1 93 ? 5.103 -4.533 -1.668 1.00 98.44 93 VAL A N 1
ATOM 718 C CA . VAL A 1 93 ? 5.139 -4.830 -0.232 1.00 98.44 93 VAL A CA 1
ATOM 719 C C . VAL A 1 93 ? 4.863 -3.569 0.574 1.00 98.44 93 VAL A C 1
ATOM 721 O O . VAL A 1 93 ? 5.504 -2.534 0.395 1.00 98.44 93 VAL A O 1
ATOM 724 N N . VAL A 1 94 ? 3.936 -3.650 1.526 1.00 98.38 94 VAL A N 1
ATOM 725 C CA . VAL A 1 94 ? 3.839 -2.661 2.603 1.00 98.38 94 VAL A CA 1
ATOM 726 C C . VAL A 1 94 ? 4.848 -3.050 3.676 1.00 98.38 94 VAL A C 1
ATOM 728 O O . VAL A 1 94 ? 4.736 -4.122 4.263 1.00 98.38 94 VAL A O 1
ATOM 731 N N . LYS A 1 95 ? 5.826 -2.190 3.955 1.00 97.50 95 LYS A N 1
ATOM 732 C CA . LYS A 1 95 ? 6.878 -2.452 4.952 1.00 97.50 95 LYS A CA 1
ATOM 733 C C . LYS A 1 95 ? 6.484 -2.025 6.356 1.00 97.50 95 LYS A C 1
ATOM 735 O O . LYS A 1 95 ? 6.828 -2.677 7.333 1.00 97.50 95 LYS A O 1
ATOM 740 N N . GLU A 1 96 ? 5.738 -0.931 6.445 1.00 96.31 96 GLU A N 1
ATOM 741 C CA . GLU A 1 96 ? 5.296 -0.347 7.706 1.00 96.31 96 GLU A CA 1
ATOM 742 C C . GLU A 1 96 ? 3.885 0.212 7.547 1.00 96.31 96 GLU A C 1
ATOM 744 O O . GLU A 1 96 ? 3.527 0.717 6.479 1.00 96.31 96 GLU A O 1
ATOM 749 N N . MET A 1 97 ? 3.090 0.153 8.616 1.00 96.81 97 MET A N 1
ATOM 750 C CA . MET A 1 97 ? 1.783 0.799 8.685 1.00 96.81 97 MET A CA 1
ATOM 751 C C . MET A 1 97 ? 1.507 1.288 10.104 1.00 96.81 97 MET A C 1
ATOM 753 O O . MET A 1 97 ? 1.630 0.532 11.065 1.00 96.81 97 MET A O 1
ATOM 757 N N . GLU A 1 98 ? 1.076 2.537 10.220 1.00 93.81 98 GLU A N 1
ATOM 758 C CA . GLU A 1 98 ? 0.753 3.179 11.491 1.00 93.81 98 GLU A CA 1
ATOM 759 C C . GLU A 1 98 ? -0.590 3.907 11.408 1.00 93.81 98 GLU A C 1
ATOM 761 O O . GLU A 1 98 ? -0.954 4.472 10.371 1.00 93.81 98 GLU A O 1
ATOM 766 N N . GLU A 1 99 ? -1.338 3.884 12.511 1.00 92.62 99 GLU A N 1
ATOM 767 C CA . GLU A 1 99 ? -2.473 4.778 12.707 1.00 92.62 99 GLU A CA 1
ATOM 768 C C . GLU A 1 99 ? -1.976 6.115 13.247 1.00 92.62 99 GLU A C 1
ATOM 770 O O . GLU A 1 99 ? -1.072 6.179 14.075 1.00 92.62 99 GLU A O 1
ATOM 775 N N . VAL A 1 100 ? -2.580 7.190 12.760 1.00 87.62 100 VAL A N 1
ATOM 776 C CA . VAL A 1 100 ? -2.077 8.546 12.940 1.00 87.62 100 VAL A CA 1
ATOM 777 C C . VAL A 1 100 ? -3.225 9.493 13.273 1.00 87.62 100 VAL A C 1
ATOM 779 O O . VAL A 1 100 ? -4.220 9.581 12.544 1.00 87.62 100 VAL A O 1
ATOM 782 N N . GLU A 1 101 ? -3.081 10.228 14.372 1.00 80.25 101 GLU A N 1
ATOM 783 C CA . GLU A 1 101 ? -4.097 11.153 14.882 1.00 80.25 101 GLU A CA 1
ATOM 784 C C . GLU A 1 101 ? -4.169 12.468 14.074 1.00 80.25 101 GLU A C 1
ATOM 786 O O . GLU A 1 101 ? -3.208 12.879 13.424 1.00 80.25 101 GLU A O 1
ATOM 791 N N . GLY A 1 102 ? -5.332 13.136 14.104 1.00 64.94 102 GLY A N 1
ATOM 792 C CA . GLY A 1 102 ? -5.496 14.533 13.664 1.00 64.94 102 GLY A CA 1
ATOM 793 C C . GLY A 1 102 ? -5.964 14.755 12.217 1.00 64.94 102 GLY A C 1
ATOM 794 O O . GLY A 1 102 ? -5.381 14.263 11.258 1.00 64.94 102 GLY A O 1
ATOM 795 N N . GLU A 1 103 ? -7.024 15.548 12.030 1.00 56.12 103 GLU A N 1
ATOM 796 C CA . GLU A 1 103 ? -7.624 15.839 10.716 1.00 56.12 103 GLU A CA 1
ATOM 797 C C . GLU A 1 103 ? -6.826 16.874 9.885 1.00 56.12 103 GLU A C 1
ATOM 799 O O . GLU A 1 103 ? -6.909 16.852 8.652 1.00 56.12 103 GLU A O 1
ATOM 804 N N . LYS A 1 104 ? -6.044 17.752 10.546 1.00 47.22 104 LYS A N 1
ATOM 805 C CA . LYS A 1 104 ? -5.522 19.023 9.992 1.00 47.22 104 LYS A CA 1
ATOM 806 C C . LYS A 1 104 ? -3.990 19.187 9.971 1.00 47.22 104 LYS A C 1
ATOM 808 O O . LYS A 1 104 ? -3.500 19.815 9.036 1.00 47.22 104 LYS A O 1
ATOM 813 N N . GLU A 1 105 ? -3.201 18.560 10.850 1.00 48.16 105 GLU A N 1
ATOM 814 C CA . GLU A 1 105 ? -1.717 18.566 10.756 1.00 48.16 105 GLU A CA 1
ATOM 815 C C . GLU A 1 105 ? -1.149 17.848 9.500 1.00 48.16 105 GLU A C 1
ATOM 817 O O . GLU A 1 105 ? 0.052 17.888 9.218 1.00 48.16 105 GLU A O 1
ATOM 822 N N . ARG A 1 106 ? -2.029 17.205 8.722 1.00 51.31 106 ARG A N 1
ATOM 823 C CA . ARG A 1 106 ? -1.768 16.139 7.744 1.00 51.31 106 ARG A CA 1
ATOM 824 C C . ARG A 1 106 ? -1.119 16.493 6.410 1.00 51.31 106 ARG A C 1
ATOM 826 O O . ARG A 1 106 ? -0.459 15.638 5.838 1.00 51.31 106 ARG A O 1
ATOM 833 N N . ALA A 1 107 ? -1.338 17.680 5.849 1.00 48.66 107 ALA A N 1
ATOM 834 C CA . ALA A 1 107 ? -0.995 17.903 4.435 1.00 48.66 107 ALA A CA 1
ATOM 835 C C . ALA A 1 107 ? 0.396 18.522 4.218 1.00 48.66 107 ALA A C 1
ATOM 837 O O . ALA A 1 107 ? 1.042 18.242 3.214 1.00 48.66 107 ALA A O 1
ATOM 838 N N . LYS A 1 108 ? 0.871 19.362 5.149 1.00 48.84 108 LYS A N 1
ATOM 839 C CA . LYS A 1 108 ? 2.134 20.111 4.990 1.00 48.84 108 LYS A CA 1
ATOM 840 C C . LYS A 1 108 ? 3.334 19.415 5.624 1.00 48.84 108 LYS A C 1
ATOM 842 O O . LYS A 1 108 ? 4.339 19.204 4.957 1.00 48.84 108 LYS A O 1
ATOM 847 N N . ARG A 1 109 ? 3.229 19.042 6.904 1.00 51.97 109 ARG A N 1
ATOM 848 C CA . ARG A 1 109 ? 4.361 18.492 7.672 1.00 51.97 109 ARG A CA 1
ATOM 849 C C . ARG A 1 109 ? 4.740 17.081 7.222 1.00 51.97 109 ARG A C 1
ATOM 851 O O . ARG A 1 109 ? 5.897 16.692 7.305 1.00 51.97 109 ARG A O 1
ATOM 858 N N . TRP A 1 110 ? 3.759 16.336 6.719 1.00 56.66 110 TRP A N 1
ATOM 859 C CA . TRP A 1 110 ? 3.965 14.973 6.258 1.00 56.66 110 TRP A CA 1
ATOM 860 C C . TRP A 1 110 ? 4.582 15.003 4.882 1.00 56.66 110 TRP A C 1
ATOM 862 O O . TRP A 1 110 ? 5.615 14.391 4.709 1.00 56.66 110 TRP A O 1
ATOM 872 N N . LYS A 1 111 ? 4.050 15.797 3.948 1.00 53.28 111 LYS A N 1
ATOM 873 C CA . LYS A 1 111 ? 4.626 15.923 2.608 1.00 53.28 111 LYS A CA 1
ATOM 874 C C . LYS A 1 111 ? 6.149 16.133 2.632 1.00 53.28 111 LYS A C 1
ATOM 876 O O . LYS A 1 111 ? 6.839 15.410 1.930 1.00 53.28 111 LYS A O 1
ATOM 881 N N . LEU A 1 112 ? 6.658 16.992 3.525 1.00 52.00 112 LEU A N 1
ATOM 882 C CA . LEU A 1 112 ? 8.102 17.191 3.724 1.00 52.00 112 LEU A CA 1
ATOM 883 C C . LEU A 1 112 ? 8.834 15.903 4.160 1.00 52.00 112 LEU A C 1
ATOM 885 O O . LEU A 1 112 ? 9.758 15.454 3.494 1.00 52.00 112 LEU A O 1
ATOM 889 N N . ARG A 1 113 ? 8.378 15.260 5.245 1.00 53.25 113 ARG A N 1
ATOM 890 C CA . ARG A 1 113 ? 9.011 14.045 5.794 1.00 53.25 113 ARG A CA 1
ATOM 891 C C . ARG A 1 113 ? 8.810 12.804 4.916 1.00 53.25 113 ARG A C 1
ATOM 893 O O . ARG A 1 113 ? 9.627 11.889 4.931 1.00 53.25 113 ARG A O 1
ATOM 900 N N . LEU A 1 114 ? 7.705 12.758 4.178 1.00 59.62 114 LEU A N 1
ATOM 901 C CA . LEU A 1 114 ? 7.368 11.688 3.253 1.00 59.62 114 LEU A CA 1
ATOM 902 C C . LEU A 1 114 ? 8.221 11.772 1.980 1.00 59.62 114 LEU A C 1
ATOM 904 O O . LEU A 1 114 ? 8.608 10.731 1.459 1.00 59.62 114 LEU A O 1
ATOM 908 N N . GLU A 1 115 ? 8.524 12.977 1.489 1.00 58.56 115 GLU A N 1
ATOM 909 C CA . GLU A 1 115 ? 9.427 13.187 0.351 1.00 58.56 115 GLU A CA 1
ATOM 910 C C . GLU A 1 115 ? 10.887 12.872 0.719 1.00 58.56 115 GLU A C 1
ATOM 912 O O . GLU A 1 115 ? 11.545 12.176 -0.047 1.00 58.56 115 GLU A O 1
ATOM 917 N N . GLU A 1 116 ? 11.365 13.278 1.903 1.00 59.41 116 GLU A N 1
ATOM 918 C CA . GLU A 1 116 ? 12.750 13.030 2.359 1.00 59.41 116 GLU A CA 1
ATOM 919 C C . GLU A 1 116 ? 13.124 11.544 2.462 1.00 59.41 116 GLU A C 1
ATOM 921 O O . GLU A 1 116 ? 14.282 11.179 2.272 1.00 59.41 116 GLU A O 1
ATOM 926 N N . GLN A 1 117 ? 12.159 10.677 2.781 1.00 58.38 117 GLN A N 1
ATOM 927 C CA . GLN A 1 117 ? 12.402 9.243 2.973 1.00 58.38 117 GLN A CA 1
ATOM 928 C C . GLN A 1 117 ? 12.081 8.402 1.733 1.00 58.38 117 GLN A C 1
ATOM 930 O O . GLN A 1 117 ? 12.433 7.221 1.699 1.00 58.38 117 GLN A O 1
ATOM 935 N N . SER A 1 118 ? 11.436 8.989 0.717 1.00 66.94 118 SER A N 1
ATOM 936 C CA . SER A 1 118 ? 11.029 8.275 -0.494 1.00 66.94 118 SER A CA 1
ATOM 937 C C . SER A 1 118 ? 12.199 8.129 -1.463 1.00 66.94 118 SER A C 1
ATOM 939 O O . SER A 1 118 ? 12.774 9.106 -1.935 1.00 66.94 118 SER A O 1
ATOM 941 N N . VAL A 1 119 ? 12.528 6.882 -1.800 1.00 76.25 119 VAL A N 1
ATOM 942 C CA . VAL A 1 119 ? 13.571 6.546 -2.777 1.00 76.25 119 VAL A CA 1
ATOM 943 C C . VAL A 1 119 ? 12.924 5.816 -3.943 1.00 76.25 119 VAL A C 1
ATOM 945 O O . VAL A 1 119 ? 12.310 4.771 -3.729 1.00 76.25 119 VAL A O 1
ATOM 948 N N . SER A 1 120 ? 13.091 6.345 -5.155 1.00 77.38 120 SER A N 1
ATOM 949 C CA . SER A 1 120 ? 12.592 5.747 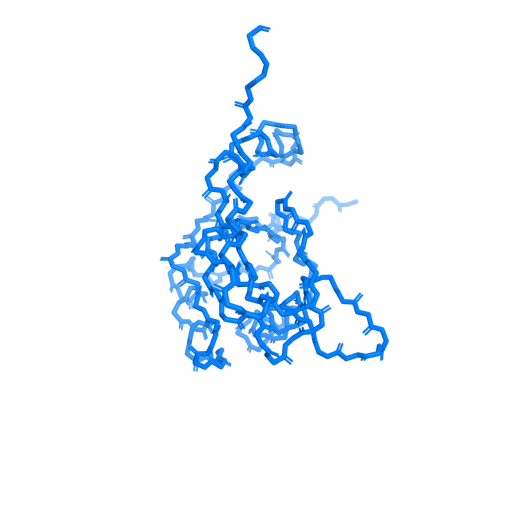-6.396 1.00 77.38 120 SER A CA 1
ATOM 950 C C . SER A 1 120 ? 13.621 5.830 -7.523 1.00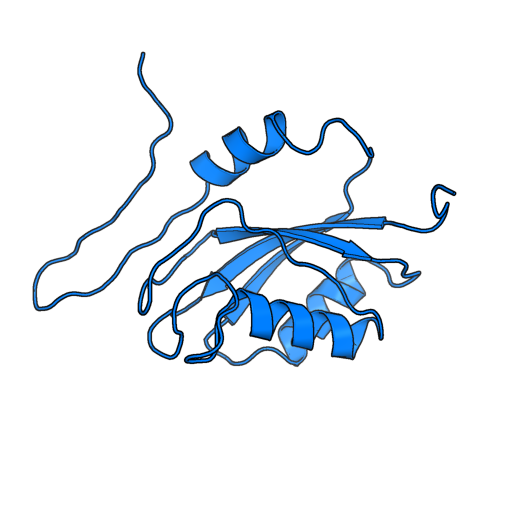 77.38 120 SER A C 1
ATOM 952 O O . SER A 1 120 ? 14.431 6.757 -7.558 1.00 77.38 120 SER A O 1
ATOM 954 N N . TRP A 1 121 ? 13.596 4.871 -8.443 1.00 79.44 121 TRP A N 1
ATOM 955 C CA . TRP A 1 121 ? 14.503 4.807 -9.595 1.00 79.44 121 TRP A CA 1
ATOM 956 C C . TRP A 1 121 ? 13.830 4.089 -10.759 1.00 79.44 121 TRP A C 1
ATOM 958 O O . TRP A 1 121 ? 12.812 3.428 -10.583 1.00 79.44 121 TRP A O 1
ATOM 968 N N . LYS A 1 122 ? 14.400 4.196 -11.952 1.00 74.31 122 LYS A N 1
ATOM 969 C CA . LYS A 1 122 ? 13.935 3.485 -13.143 1.00 74.31 122 LYS A CA 1
ATOM 970 C C . LYS A 1 122 ? 15.138 2.995 -13.931 1.00 74.31 122 LYS A C 1
ATOM 972 O O . LYS A 1 122 ? 16.154 3.681 -13.976 1.00 74.31 122 LYS A O 1
ATOM 977 N N . PHE A 1 123 ? 15.010 1.837 -14.568 1.00 63.91 123 PHE A N 1
ATOM 978 C CA . PHE A 1 123 ? 15.992 1.380 -15.546 1.00 63.91 123 PHE A CA 1
ATOM 979 C C . PHE A 1 123 ? 15.614 1.868 -16.949 1.00 63.91 123 PHE A C 1
ATOM 981 O O . PHE A 1 123 ? 14.520 1.594 -17.446 1.00 63.91 123 PHE A O 1
ATOM 988 N N . THR A 1 124 ? 16.529 2.585 -17.599 1.00 57.56 124 THR A N 1
ATOM 989 C CA . THR A 1 124 ? 16.445 2.966 -19.015 1.00 57.56 124 THR A CA 1
ATOM 990 C C . THR A 1 124 ? 17.761 2.591 -19.698 1.00 57.56 124 THR A C 1
ATOM 992 O O . THR A 1 124 ? 18.698 3.380 -19.723 1.00 57.56 124 THR A O 1
ATOM 995 N N . GLY A 1 125 ? 17.860 1.371 -20.233 1.00 64.38 125 GLY A N 1
ATOM 996 C CA . GLY A 1 125 ? 19.106 0.880 -20.841 1.00 64.38 125 GLY A CA 1
ATOM 997 C C . GLY A 1 125 ? 20.186 0.513 -19.810 1.00 64.38 125 GLY A C 1
ATOM 998 O O . GLY A 1 125 ? 19.863 -0.008 -18.746 1.00 64.38 125 GLY A O 1
ATOM 999 N N . SER A 1 126 ? 21.464 0.742 -20.144 1.00 48.59 126 SER A N 1
ATOM 1000 C CA . SER A 1 126 ? 22.635 0.391 -19.317 1.00 48.59 126 SER A CA 1
ATOM 1001 C C . SER A 1 126 ? 23.016 1.431 -18.253 1.00 48.59 126 SER A C 1
ATOM 1003 O O . SER A 1 126 ? 24.015 1.237 -17.565 1.00 48.59 126 SER A O 1
ATOM 1005 N N . GLU A 1 127 ? 22.265 2.527 -18.109 1.00 47.56 127 GLU A N 1
ATOM 1006 C CA . GLU A 1 127 ? 22.568 3.592 -17.145 1.00 47.56 127 GLU A CA 1
ATOM 1007 C C . GLU A 1 127 ? 21.513 3.700 -16.036 1.00 47.56 127 GLU A C 1
ATOM 1009 O O . GLU A 1 127 ? 20.307 3.551 -16.244 1.00 47.56 127 GLU A O 1
ATOM 1014 N N . PHE A 1 128 ? 22.012 3.919 -14.818 1.00 50.28 128 PHE A N 1
ATOM 1015 C CA . PHE A 1 128 ? 21.260 3.965 -13.569 1.00 50.28 128 PHE A CA 1
ATOM 1016 C C . PHE A 1 128 ? 20.882 5.413 -13.234 1.00 50.28 128 PHE A C 1
ATOM 1018 O O . PHE A 1 128 ? 21.712 6.172 -12.734 1.00 50.28 128 PHE A O 1
ATOM 1025 N N . GLU A 1 129 ? 19.622 5.799 -13.446 1.00 52.38 129 GLU A N 1
ATOM 1026 C CA . GLU A 1 129 ? 19.097 7.074 -12.946 1.00 52.38 129 GLU A CA 1
ATOM 1027 C C . GLU A 1 129 ? 18.425 6.877 -11.579 1.00 52.38 129 GLU A C 1
ATOM 1029 O O . GLU A 1 129 ? 17.256 6.495 -11.457 1.00 52.38 129 GLU A O 1
ATOM 1034 N N . ARG A 1 130 ? 19.175 7.153 -10.504 1.00 49.94 130 ARG A N 1
ATOM 1035 C CA . ARG A 1 130 ? 18.620 7.246 -9.148 1.00 49.94 130 ARG A CA 1
ATOM 1036 C C . ARG A 1 130 ? 18.095 8.651 -8.911 1.00 49.94 130 ARG A C 1
ATOM 1038 O O . ARG A 1 130 ? 18.869 9.569 -8.656 1.00 49.94 130 ARG A O 1
ATOM 1045 N N . THR A 1 131 ? 16.780 8.825 -8.895 1.00 51.12 131 THR A N 1
ATOM 1046 C CA . THR A 1 131 ? 16.192 10.068 -8.392 1.00 51.12 131 THR A CA 1
ATOM 1047 C C . THR A 1 131 ? 16.102 9.992 -6.866 1.00 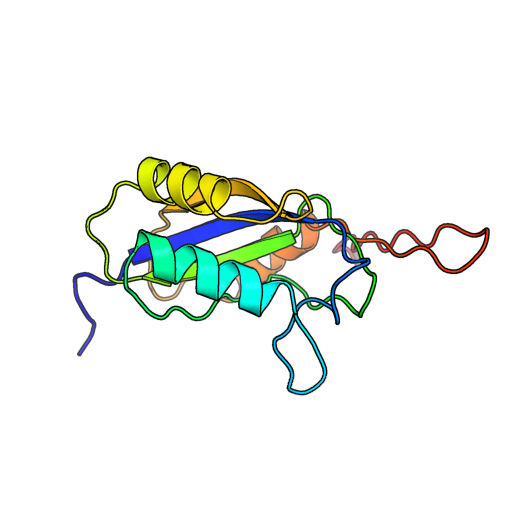51.12 131 THR A C 1
ATOM 1049 O O . THR A 1 131 ? 15.074 9.626 -6.301 1.00 51.12 131 THR A O 1
ATOM 1052 N N . MET A 1 132 ? 17.189 10.331 -6.165 1.00 43.41 132 MET A N 1
ATOM 1053 C CA . MET A 1 132 ? 17.075 10.725 -4.758 1.00 43.41 132 MET A CA 1
ATOM 1054 C C . MET A 1 132 ? 16.544 12.157 -4.711 1.00 43.41 132 MET A C 1
ATOM 1056 O O . MET A 1 132 ? 17.247 13.092 -5.090 1.00 43.41 132 MET A O 1
ATOM 1060 N N . LYS A 1 133 ? 15.312 12.359 -4.238 1.00 44.38 133 LYS A N 1
ATOM 1061 C CA . LYS A 1 133 ? 14.858 13.702 -3.867 1.00 44.38 133 LYS A CA 1
ATOM 1062 C C . LYS A 1 133 ? 15.415 14.035 -2.485 1.00 44.38 133 LYS A C 1
ATOM 1064 O O . LYS A 1 133 ? 14.731 13.865 -1.485 1.00 44.38 133 LYS A O 1
ATOM 1069 N N . PHE A 1 134 ? 16.656 14.519 -2.420 1.00 38.62 134 PHE A N 1
ATOM 1070 C CA . PHE A 1 134 ? 17.081 15.273 -1.244 1.00 38.62 134 PHE A CA 1
ATOM 1071 C C . PHE A 1 134 ? 16.302 16.589 -1.240 1.00 38.62 134 PHE A C 1
ATOM 1073 O O . PHE A 1 134 ? 16.537 17.474 -2.062 1.00 38.62 134 PHE A O 1
ATOM 1080 N N . GLY A 1 135 ? 15.3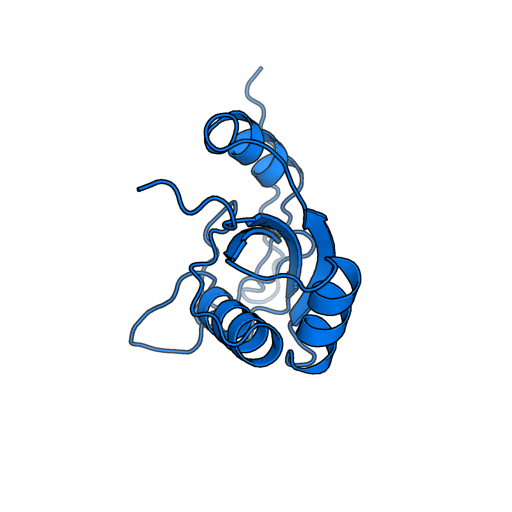31 16.705 -0.336 1.00 35.59 135 GLY A N 1
ATOM 1081 C CA . GLY A 1 135 ? 14.824 18.007 0.064 1.00 35.59 135 GLY A CA 1
ATOM 1082 C C . GLY A 1 135 ? 15.972 18.784 0.704 1.00 35.59 135 GLY A C 1
ATOM 1083 O O . GLY A 1 135 ? 16.425 18.432 1.785 1.00 35.59 135 GLY A O 1
ATOM 1084 N N . GLY A 1 136 ? 16.472 19.807 0.014 1.00 30.75 136 GLY A N 1
ATOM 1085 C CA . GLY A 1 136 ? 17.486 20.703 0.556 1.00 30.75 136 GLY A CA 1
ATOM 1086 C C . GLY A 1 136 ? 18.010 21.691 -0.478 1.00 30.75 136 GLY A C 1
ATOM 1087 O O . GLY A 1 136 ? 18.953 21.394 -1.204 1.00 30.75 136 GLY A O 1
ATOM 1088 N N . ARG A 1 137 ? 17.430 22.894 -0.517 1.00 33.81 137 ARG A N 1
ATOM 1089 C CA . ARG A 1 137 ? 18.244 24.096 -0.727 1.00 33.81 137 ARG A CA 1
ATOM 1090 C C . ARG A 1 137 ? 18.528 24.655 0.664 1.00 33.81 137 ARG A C 1
ATOM 1092 O O . ARG A 1 137 ? 17.577 24.884 1.410 1.00 33.81 137 ARG A O 1
ATOM 1099 N N . PHE A 1 138 ? 19.812 24.777 0.990 1.00 39.34 138 PHE A N 1
ATOM 1100 C CA . PHE A 1 138 ? 20.291 25.697 2.019 1.00 39.34 138 PHE A CA 1
ATOM 1101 C C . PHE A 1 138 ? 19.880 27.130 1.665 1.00 39.34 138 PHE A C 1
ATOM 1103 O O . PHE A 1 138 ? 19.773 27.418 0.446 1.00 39.34 138 PHE A O 1
#

Secondary structure (DSSP, 8-state):
---TTEEEEEEEEEE--TTSS-SS-BTTB--HHHHHHHHHHHHHS-----EESS---TT-EEEEEEEEEEEE--S-HHHHHHHHHTTS-TTEEEEEEEE---SSTTTTHHHHHHHHH-EEEEEETTEEEEEE------

Foldseek 3Di:
DPPPQKWKKKWWKWFFLAQAQWADDDDPHHHPQVLLQVLLCVQFVDRKGKAWLDTDGHRKTKDTTMIMIIGRGPDDFVSSQVSSQVRHDPRMHTPDMDIDDDDPVPDPPCSVVNLQRIWMWHDDPPDTDTPNPPPDDD

Radius of gyration: 15.31 Å; chains: 1; bounding box: 43×37×36 Å

pLDDT: mean 82.44, std 19.92, range [30.75, 98.62]